Protein AF-A0A941KWD0-F1 (afdb_monomer)

pLDDT: mean 82.9, std 13.54, range [46.0, 96.06]

Foldseek 3Di:
DCPDVFDPLLVLQLPLLLVLLLLLLLVLLCCVPDPPVPPPPDPVPPDDDDPVVVVVSVVVSVVLSVVSSVQSNVLSVVCTVPDDPDPVVSVVSSNVSSNCSNCVVVVVVVVVVVVVVVVVVVVVVVVVVPD

Structure (mmCIF, N/CA/C/O backbone):
data_AF-A0A941KWD0-F1
#
_entry.id   AF-A0A941KWD0-F1
#
loop_
_atom_site.group_PDB
_atom_site.id
_atom_site.type_symbol
_atom_site.label_atom_id
_atom_site.label_alt_id
_atom_site.label_comp_id
_atom_site.label_asym_id
_atom_site.label_entity_id
_atom_site.label_seq_id
_atom_site.pdbx_PDB_ins_code
_atom_site.Cartn_x
_atom_site.Cartn_y
_atom_site.Cartn_z
_atom_site.occupancy
_atom_site.B_iso_or_equiv
_atom_site.auth_seq_id
_atom_site.auth_comp_id
_atom_site.auth_asym_id
_atom_site.auth_atom_id
_atom_site.pdbx_PDB_model_num
ATOM 1 N N . MET A 1 1 ? -13.160 15.922 22.220 1.00 46.00 1 MET A N 1
ATOM 2 C CA . MET A 1 1 ? -13.339 17.033 21.262 1.00 46.00 1 MET A CA 1
ATOM 3 C C . MET A 1 1 ? -13.893 16.396 19.993 1.00 46.00 1 MET A C 1
ATOM 5 O O . MET A 1 1 ? -13.125 15.910 19.179 1.00 46.00 1 MET A O 1
ATOM 9 N N . GLU A 1 2 ? -15.217 16.248 19.916 1.00 51.69 2 GLU A N 1
ATOM 10 C CA . GLU A 1 2 ? -15.914 15.589 18.801 1.00 51.69 2 GLU A CA 1
ATOM 11 C C . GLU A 1 2 ? -16.217 16.640 17.735 1.00 51.69 2 GLU A C 1
ATOM 13 O O . GLU A 1 2 ? -17.142 17.430 17.886 1.00 51.69 2 GLU A O 1
ATOM 18 N N . ILE A 1 3 ? -15.393 16.723 16.691 1.00 59.06 3 ILE A N 1
ATOM 19 C CA . ILE A 1 3 ? -15.553 17.771 15.667 1.00 59.06 3 ILE A CA 1
ATOM 20 C C . ILE A 1 3 ? -16.457 17.294 14.510 1.00 59.06 3 ILE A C 1
ATOM 22 O O . ILE A 1 3 ? -16.976 18.121 13.770 1.00 59.06 3 ILE A O 1
ATOM 26 N N . LEU A 1 4 ? -16.719 15.982 14.377 1.00 62.50 4 LEU A N 1
ATOM 27 C CA . LEU A 1 4 ? -17.490 15.397 13.260 1.00 62.50 4 LEU A CA 1
ATOM 28 C C . LEU A 1 4 ? -18.292 14.122 13.624 1.00 62.50 4 LEU A C 1
ATOM 30 O O . LEU A 1 4 ? -18.593 13.321 12.745 1.00 62.50 4 LEU A O 1
ATOM 34 N N . GLY A 1 5 ? -18.586 13.873 14.907 1.00 68.25 5 GLY A N 1
ATOM 35 C CA . GLY A 1 5 ? -19.115 12.567 15.355 1.00 68.25 5 GLY A CA 1
ATOM 36 C C . GLY A 1 5 ? -18.104 11.416 15.218 1.00 68.25 5 GLY A C 1
ATOM 37 O O . GLY A 1 5 ? -18.466 10.251 15.339 1.00 68.25 5 GLY A O 1
ATOM 38 N N . LEU A 1 6 ? -16.840 11.759 14.952 1.00 74.44 6 LEU A N 1
ATOM 39 C CA . LEU A 1 6 ? -15.703 10.851 14.922 1.00 74.44 6 LEU A CA 1
ATOM 40 C C . LEU A 1 6 ? -15.053 10.817 16.299 1.00 74.44 6 LEU A C 1
ATOM 42 O O . LEU A 1 6 ? -14.718 11.867 16.864 1.00 74.44 6 LEU A O 1
ATOM 46 N N . SER A 1 7 ? -14.828 9.607 16.794 1.00 85.50 7 SER A N 1
ATOM 47 C CA . SER A 1 7 ? -14.031 9.374 17.985 1.00 85.50 7 SER A CA 1
ATOM 48 C C . SER A 1 7 ? -12.568 9.749 17.738 1.00 85.50 7 SER A C 1
ATOM 50 O O . SER A 1 7 ? -12.069 9.758 16.608 1.00 85.50 7 SER A O 1
ATOM 52 N N . GLN A 1 8 ? -11.823 10.008 18.815 1.00 85.31 8 GLN A N 1
ATOM 53 C CA . GLN A 1 8 ? -10.367 10.148 18.735 1.00 85.31 8 GLN A CA 1
ATOM 54 C C . GLN A 1 8 ? -9.715 8.877 18.158 1.00 85.31 8 GLN A C 1
ATOM 56 O O . GLN A 1 8 ? -8.685 8.960 17.485 1.00 85.31 8 GLN A O 1
ATOM 61 N N . PHE A 1 9 ? -10.335 7.713 18.379 1.00 87.31 9 PHE A N 1
ATOM 62 C CA . PHE A 1 9 ? -9.916 6.441 17.795 1.00 87.31 9 PHE A CA 1
ATOM 63 C C . PHE A 1 9 ? -10.088 6.426 16.273 1.00 87.31 9 PHE A C 1
ATOM 65 O O . PHE A 1 9 ? -9.167 6.024 15.563 1.00 87.31 9 PHE A O 1
ATOM 72 N N . ASP A 1 10 ? -11.208 6.932 15.761 1.00 87.56 10 ASP A N 1
ATOM 73 C CA . ASP A 1 10 ? -11.464 7.007 14.320 1.00 87.56 10 ASP A CA 1
ATOM 74 C C . ASP A 1 10 ? -10.465 7.933 13.625 1.00 87.56 10 ASP A C 1
ATOM 76 O O . ASP A 1 10 ? -9.907 7.594 12.581 1.00 87.56 10 ASP A O 1
ATOM 80 N N . LEU A 1 11 ? -10.168 9.080 14.243 1.00 89.12 11 LEU A N 1
ATOM 81 C CA . LEU A 1 11 ? -9.163 10.005 13.726 1.00 89.12 11 LEU A CA 1
ATOM 82 C C . LEU A 1 11 ? -7.776 9.348 13.671 1.00 89.12 11 LEU A C 1
ATOM 84 O O . LEU A 1 11 ? -7.050 9.499 12.686 1.00 89.12 11 LEU A O 1
ATOM 88 N N . ALA A 1 12 ? -7.420 8.580 14.705 1.00 90.00 12 ALA A N 1
ATOM 89 C CA . ALA A 1 12 ? -6.175 7.825 14.722 1.00 90.00 12 ALA A CA 1
ATOM 90 C C . ALA A 1 12 ? -6.130 6.788 13.589 1.00 90.00 12 ALA A C 1
ATOM 92 O O . ALA A 1 12 ? -5.103 6.676 12.927 1.00 90.00 12 ALA A O 1
ATOM 93 N N . LEU A 1 13 ? -7.226 6.075 13.309 1.00 90.38 13 LEU A N 1
ATOM 94 C CA . LEU A 1 13 ? -7.291 5.109 12.206 1.00 90.38 13 LEU A CA 1
ATOM 95 C C . LEU A 1 13 ? -7.138 5.776 10.837 1.00 90.38 13 LEU A C 1
ATOM 97 O O . LEU A 1 13 ? -6.359 5.292 10.015 1.00 90.38 13 LEU A O 1
ATOM 101 N N . ILE A 1 14 ? -7.820 6.900 10.609 1.00 92.31 14 ILE A N 1
ATOM 102 C CA . ILE A 1 14 ? -7.756 7.655 9.349 1.00 92.31 14 ILE A CA 1
ATOM 103 C C . ILE A 1 14 ? -6.328 8.130 9.054 1.00 92.31 14 ILE A C 1
ATOM 105 O O . ILE A 1 14 ? -5.952 8.213 7.891 1.00 92.31 14 ILE A O 1
ATOM 109 N N . ILE A 1 15 ? -5.519 8.407 10.079 1.00 93.00 15 ILE A N 1
ATOM 110 C CA . ILE A 1 15 ? -4.133 8.869 9.915 1.00 93.00 15 ILE A CA 1
ATOM 111 C C . ILE A 1 15 ? -3.143 7.697 9.882 1.00 93.00 15 ILE A C 1
ATOM 113 O O . ILE A 1 15 ? -2.290 7.618 8.997 1.00 93.00 15 ILE A O 1
ATOM 117 N N . LEU A 1 16 ? -3.241 6.769 10.836 1.00 93.56 16 LEU A N 1
ATOM 118 C CA . LEU A 1 16 ? -2.280 5.677 10.997 1.00 93.56 16 LEU A CA 1
ATOM 119 C C . LEU A 1 16 ? -2.393 4.639 9.881 1.00 93.56 16 LEU A C 1
ATOM 121 O O . LEU A 1 16 ? -1.370 4.124 9.432 1.00 93.56 16 LEU A O 1
ATOM 125 N N . CYS A 1 17 ? -3.603 4.331 9.403 1.00 95.00 17 CYS A N 1
ATOM 126 C CA . CYS A 1 17 ? -3.778 3.297 8.385 1.00 95.00 17 CYS A CA 1
ATOM 127 C C . CYS A 1 17 ? -3.116 3.662 7.043 1.00 95.00 17 CYS A C 1
ATOM 129 O O . CYS A 1 17 ? -2.395 2.801 6.529 1.00 95.00 17 CYS A O 1
ATOM 131 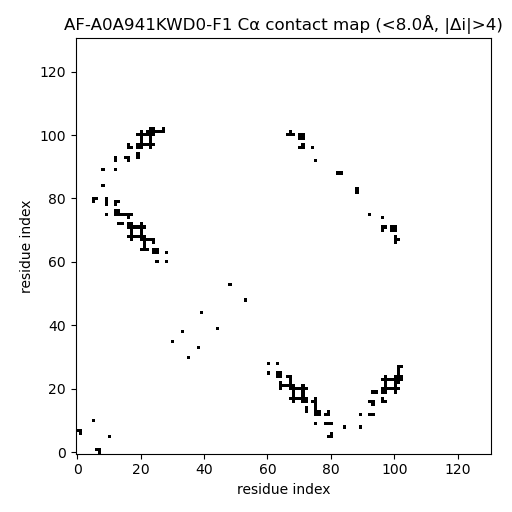N N . PRO A 1 18 ? -3.255 4.893 6.496 1.00 96.06 18 PRO A N 1
ATOM 132 C CA . PRO A 1 18 ? -2.482 5.346 5.336 1.00 96.06 18 PRO A CA 1
ATOM 133 C C . PRO A 1 18 ? -0.975 5.246 5.541 1.00 96.06 18 PRO A C 1
ATOM 135 O O . PRO A 1 18 ? -0.282 4.736 4.666 1.00 96.06 18 PRO A O 1
ATOM 138 N N . ILE A 1 19 ? -0.465 5.681 6.701 1.00 96.06 19 ILE A N 1
ATOM 139 C CA . ILE A 1 19 ? 0.968 5.597 7.020 1.00 96.06 19 ILE A CA 1
ATOM 140 C C . ILE A 1 19 ? 1.423 4.135 6.997 1.00 96.06 19 ILE A C 1
ATOM 142 O O . ILE A 1 19 ? 2.417 3.807 6.352 1.00 96.06 19 ILE A O 1
ATOM 146 N N . GLY A 1 20 ? 0.665 3.239 7.634 1.00 94.44 20 GLY A N 1
ATOM 147 C CA . GLY A 1 20 ? 0.935 1.806 7.593 1.00 94.44 20 GLY A CA 1
ATOM 148 C C . GLY A 1 20 ? 0.929 1.251 6.166 1.00 94.44 20 GLY A C 1
ATOM 149 O O . GLY A 1 20 ? 1.858 0.548 5.775 1.00 94.44 20 GLY A O 1
ATOM 150 N N . GLY A 1 21 ? -0.051 1.640 5.347 1.00 95.81 21 GLY A N 1
ATOM 151 C CA . GLY A 1 21 ? -0.130 1.249 3.938 1.00 95.81 21 GLY A CA 1
ATOM 152 C C . GLY A 1 21 ? 1.069 1.721 3.108 1.00 95.81 21 GLY A C 1
ATOM 153 O O . GLY A 1 21 ? 1.600 0.950 2.305 1.00 95.81 21 GLY A O 1
ATOM 154 N N . VAL A 1 22 ? 1.556 2.946 3.341 1.00 96.06 22 VAL A N 1
ATOM 155 C CA . VAL A 1 22 ? 2.797 3.459 2.732 1.00 96.06 22 VAL A CA 1
ATOM 156 C C . VAL A 1 22 ? 3.994 2.611 3.150 1.00 96.06 22 VAL A C 1
ATOM 158 O O . VAL A 1 22 ? 4.751 2.186 2.282 1.00 96.06 22 VAL A O 1
ATOM 161 N N . ILE A 1 23 ? 4.151 2.321 4.447 1.00 95.31 23 ILE A N 1
ATOM 162 C CA . ILE A 1 23 ? 5.258 1.499 4.966 1.00 95.31 23 ILE A CA 1
ATOM 163 C C . ILE A 1 23 ? 5.247 0.110 4.317 1.00 95.31 23 ILE A C 1
ATOM 165 O O . ILE A 1 23 ? 6.281 -0.361 3.843 1.00 95.31 23 ILE A O 1
ATOM 169 N N . GLY A 1 24 ? 4.079 -0.530 4.243 1.00 93.19 24 GLY A N 1
ATOM 170 C CA . GLY A 1 24 ? 3.917 -1.831 3.596 1.00 93.19 24 GLY A CA 1
ATOM 171 C C . GLY A 1 24 ? 4.282 -1.807 2.113 1.00 93.19 24 GLY A C 1
ATOM 172 O O . GLY A 1 24 ? 5.055 -2.641 1.638 1.00 93.19 24 GLY A O 1
ATOM 173 N N . SER A 1 25 ? 3.772 -0.815 1.382 1.00 91.88 25 SER A N 1
ATOM 174 C CA . SER A 1 25 ? 4.066 -0.645 -0.043 1.00 91.88 25 SER A CA 1
ATOM 175 C C . SER A 1 25 ? 5.547 -0.342 -0.297 1.00 91.88 25 SER A C 1
ATOM 177 O O . SER A 1 25 ? 6.144 -0.859 -1.245 1.00 91.88 25 SER A O 1
ATOM 179 N N . PHE A 1 26 ? 6.169 0.449 0.576 1.00 91.62 26 PHE A N 1
ATOM 180 C CA . PHE A 1 26 ? 7.594 0.744 0.528 1.00 91.62 26 PHE A CA 1
ATOM 181 C C . PHE A 1 26 ? 8.438 -0.513 0.777 1.00 91.62 26 PHE A C 1
ATOM 183 O O . PHE A 1 26 ? 9.360 -0.797 0.015 1.00 91.62 26 PHE A O 1
ATOM 190 N N . ALA A 1 27 ? 8.073 -1.333 1.766 1.00 90.38 27 ALA A N 1
ATOM 191 C CA . ALA A 1 27 ? 8.729 -2.615 2.019 1.00 90.38 27 ALA A CA 1
ATOM 192 C C . ALA A 1 27 ? 8.621 -3.576 0.821 1.00 90.38 27 ALA A C 1
ATOM 194 O O . ALA A 1 27 ? 9.586 -4.269 0.493 1.00 90.38 27 ALA A O 1
ATOM 195 N N . HIS A 1 28 ? 7.481 -3.595 0.119 1.00 89.88 28 HIS A N 1
ATOM 196 C CA . HIS A 1 28 ? 7.372 -4.343 -1.135 1.00 89.88 28 HIS A CA 1
ATOM 197 C C . HIS A 1 28 ? 8.330 -3.782 -2.189 1.00 89.88 28 HIS A C 1
ATOM 199 O O . HIS A 1 28 ? 8.998 -4.554 -2.868 1.00 89.88 28 HIS A O 1
ATOM 205 N N . ALA A 1 29 ? 8.386 -2.460 -2.366 1.00 87.31 29 ALA A N 1
ATOM 206 C CA . ALA A 1 29 ? 9.255 -1.830 -3.357 1.00 87.31 29 ALA A CA 1
ATOM 207 C C . ALA A 1 29 ? 10.741 -2.138 -3.112 1.00 87.31 29 ALA A C 1
ATOM 209 O O . ALA A 1 29 ? 11.474 -2.377 -4.066 1.00 87.31 29 ALA A O 1
ATOM 210 N N . ILE A 1 30 ? 11.178 -2.207 -1.852 1.00 85.88 30 ILE A N 1
ATOM 211 C CA . ILE A 1 30 ? 12.537 -2.639 -1.496 1.00 85.88 30 ILE A CA 1
ATOM 212 C C . ILE A 1 30 ? 12.797 -4.067 -1.984 1.00 85.88 30 ILE A C 1
ATOM 214 O O . ILE A 1 30 ? 13.785 -4.299 -2.666 1.00 85.88 30 ILE A O 1
ATOM 218 N N . ILE A 1 31 ? 11.912 -5.017 -1.677 1.00 84.38 31 ILE A N 1
ATOM 219 C CA . ILE A 1 31 ? 12.103 -6.428 -2.066 1.00 84.38 31 ILE A CA 1
ATOM 220 C C . ILE A 1 31 ? 12.031 -6.618 -3.584 1.00 84.38 31 ILE A C 1
ATOM 222 O O . ILE A 1 31 ? 12.676 -7.503 -4.130 1.00 84.38 31 ILE A O 1
ATOM 226 N N . ASP A 1 32 ? 11.242 -5.794 -4.267 1.00 81.94 32 ASP A N 1
ATOM 227 C CA . ASP A 1 32 ? 11.127 -5.817 -5.725 1.00 81.94 32 ASP A CA 1
ATOM 228 C C . ASP A 1 32 ? 12.370 -5.240 -6.425 1.00 81.94 32 ASP A C 1
ATOM 230 O O . ASP A 1 32 ? 12.672 -5.599 -7.559 1.00 81.94 32 ASP A O 1
ATOM 234 N N . THR A 1 33 ? 13.103 -4.341 -5.757 1.00 75.81 33 THR A N 1
ATOM 235 C CA . THR A 1 33 ? 14.251 -3.626 -6.343 1.00 75.81 33 THR A CA 1
ATOM 236 C C . THR A 1 33 ? 15.607 -4.160 -5.897 1.00 75.81 33 THR A C 1
ATOM 238 O O . THR A 1 33 ? 16.581 -4.033 -6.639 1.00 75.81 33 THR A O 1
ATOM 241 N N . ILE A 1 34 ? 15.685 -4.747 -4.704 1.00 71.94 34 ILE A N 1
ATOM 242 C CA . ILE A 1 34 ? 16.880 -5.396 -4.175 1.00 71.94 34 ILE A CA 1
ATOM 243 C C . ILE A 1 34 ? 16.708 -6.889 -4.381 1.00 71.94 34 ILE A C 1
ATOM 245 O O . ILE A 1 34 ? 15.833 -7.489 -3.767 1.00 71.94 34 ILE A O 1
ATOM 249 N N . ASP A 1 35 ? 17.564 -7.492 -5.200 1.00 63.12 35 ASP A N 1
ATOM 250 C CA . ASP A 1 35 ? 17.678 -8.943 -5.259 1.00 63.12 35 ASP A CA 1
ATOM 251 C C . ASP A 1 35 ? 18.474 -9.413 -4.026 1.00 63.12 35 ASP A C 1
ATOM 253 O O . ASP A 1 35 ? 19.691 -9.200 -3.955 1.00 63.12 35 ASP A O 1
ATOM 257 N N . PRO A 1 36 ? 17.821 -10.018 -3.013 1.00 61.09 36 PRO A N 1
ATOM 258 C CA . PRO A 1 36 ? 18.500 -10.401 -1.780 1.00 61.09 36 PRO A CA 1
ATOM 259 C C . PRO A 1 36 ? 19.503 -11.543 -2.001 1.00 61.09 36 PRO A C 1
ATOM 261 O O . PRO A 1 36 ? 20.329 -11.804 -1.129 1.00 61.09 36 PRO A O 1
ATOM 264 N N . ILE A 1 37 ? 19.444 -12.226 -3.151 1.00 61.53 37 ILE A N 1
ATOM 265 C CA . ILE A 1 37 ? 20.280 -13.386 -3.470 1.00 61.53 37 ILE A CA 1
ATOM 266 C C . ILE A 1 37 ? 21.556 -12.955 -4.206 1.00 61.53 37 ILE A C 1
ATOM 268 O O . ILE A 1 37 ? 22.617 -13.538 -3.978 1.00 61.53 37 ILE A O 1
ATOM 272 N N . SER A 1 38 ? 21.479 -11.916 -5.045 1.00 58.66 38 SER A N 1
ATOM 273 C CA . SER A 1 38 ? 22.608 -11.414 -5.845 1.00 58.66 38 SER A CA 1
ATOM 274 C C . SER A 1 38 ? 23.238 -10.118 -5.315 1.00 58.66 38 SER A C 1
ATOM 276 O O . SER A 1 38 ? 24.043 -9.500 -6.013 1.00 58.66 38 SER A O 1
ATOM 278 N N . SER A 1 39 ? 22.917 -9.717 -4.076 1.00 59.72 39 SER A N 1
ATOM 279 C CA . SER A 1 39 ? 23.443 -8.495 -3.456 1.00 59.72 39 SER A CA 1
ATOM 280 C C . SER A 1 39 ? 24.975 -8.412 -3.587 1.00 59.72 39 SER A C 1
ATOM 282 O O . SER A 1 39 ? 25.669 -9.333 -3.137 1.00 59.72 39 SER A O 1
ATOM 284 N N . PRO A 1 40 ? 25.527 -7.328 -4.171 1.00 58.75 40 PRO A N 1
ATOM 285 C CA . PRO A 1 40 ? 26.967 -7.163 -4.318 1.00 58.75 40 PRO A CA 1
ATOM 286 C C . PRO A 1 40 ? 27.626 -7.214 -2.938 1.00 58.75 40 PRO A C 1
ATOM 288 O O . PRO A 1 40 ? 27.324 -6.396 -2.073 1.00 58.75 40 PRO A O 1
ATOM 291 N N . LYS A 1 41 ? 28.502 -8.196 -2.710 1.00 62.62 41 LYS A N 1
ATOM 292 C CA . LYS A 1 41 ? 29.240 -8.344 -1.441 1.00 62.62 41 LYS A CA 1
ATOM 293 C C . LYS A 1 41 ? 30.414 -7.364 -1.319 1.00 62.62 41 LYS A C 1
ATOM 295 O O . LYS A 1 41 ? 30.991 -7.246 -0.245 1.00 62.62 41 LYS A O 1
ATOM 300 N N . ASP A 1 42 ? 30.741 -6.663 -2.404 1.00 55.62 42 ASP A N 1
ATOM 301 C CA . ASP A 1 42 ? 31.810 -5.672 -2.480 1.00 55.62 42 ASP A CA 1
ATOM 302 C C . ASP A 1 42 ? 31.235 -4.253 -2.613 1.00 55.62 42 ASP A C 1
ATOM 304 O O . ASP A 1 42 ? 30.732 -3.861 -3.667 1.00 55.62 42 ASP A O 1
ATOM 308 N N . GLU A 1 43 ? 31.384 -3.436 -1.566 1.00 59.31 43 GLU A N 1
ATOM 309 C CA . GLU A 1 43 ? 30.962 -2.020 -1.527 1.00 59.31 43 GLU A CA 1
ATOM 310 C C . GLU A 1 43 ? 31.674 -1.133 -2.568 1.00 59.31 43 GLU A C 1
ATOM 312 O O . GLU A 1 43 ? 31.237 -0.023 -2.869 1.00 59.31 43 GLU A O 1
ATOM 317 N N . LYS A 1 44 ? 32.766 -1.625 -3.168 1.00 54.12 44 LYS A N 1
ATOM 318 C CA . LYS A 1 44 ? 33.560 -0.893 -4.167 1.00 54.12 44 LYS A CA 1
ATOM 319 C C . LYS A 1 44 ? 32.878 -0.763 -5.535 1.00 54.12 44 LYS A C 1
ATOM 321 O O . LYS A 1 44 ? 33.371 -0.016 -6.373 1.00 54.12 44 LYS A O 1
ATOM 326 N N . GLN A 1 45 ? 31.764 -1.463 -5.769 1.00 53.38 45 GLN A N 1
ATOM 327 C CA . GLN A 1 45 ? 31.001 -1.424 -7.026 1.00 53.38 45 GLN A CA 1
ATOM 328 C C . GLN A 1 45 ? 29.679 -0.648 -6.908 1.00 53.38 45 GLN A C 1
ATOM 330 O O . GLN A 1 45 ? 28.723 -0.925 -7.633 1.00 53.38 45 GLN A O 1
ATOM 335 N N . ALA A 1 46 ? 29.596 0.337 -6.009 1.00 56.12 46 ALA A N 1
ATOM 336 C CA . ALA A 1 46 ? 28.457 1.249 -5.946 1.00 56.12 46 ALA A CA 1
ATOM 337 C C . ALA A 1 46 ? 28.438 2.181 -7.176 1.00 56.12 46 ALA A C 1
ATOM 339 O O . ALA A 1 46 ? 28.868 3.334 -7.128 1.00 56.12 46 ALA A O 1
ATOM 340 N N . VAL A 1 47 ? 27.953 1.675 -8.312 1.00 61.34 47 VAL A N 1
ATOM 341 C CA . VAL A 1 47 ? 27.705 2.485 -9.506 1.00 61.34 47 VAL A CA 1
ATOM 342 C C . VAL A 1 47 ? 26.449 3.310 -9.247 1.00 61.34 47 VAL A C 1
ATOM 344 O O . VAL A 1 47 ? 25.332 2.792 -9.256 1.00 61.34 47 VAL A O 1
ATOM 347 N N . PHE A 1 48 ? 26.624 4.607 -8.994 1.00 59.16 48 PHE A N 1
ATOM 348 C CA . PHE A 1 48 ? 25.505 5.542 -8.934 1.00 59.16 48 PHE A CA 1
ATOM 349 C C . PHE A 1 48 ? 24.744 5.500 -10.267 1.00 59.16 48 PHE A C 1
ATOM 351 O O . PHE A 1 48 ? 25.314 5.745 -11.330 1.00 59.16 48 PHE A O 1
ATOM 358 N N . ALA A 1 49 ? 23.452 5.167 -10.211 1.00 64.62 49 ALA A N 1
ATOM 359 C CA . ALA A 1 49 ? 22.595 5.115 -11.391 1.00 64.62 49 ALA A CA 1
ATOM 360 C C . ALA A 1 49 ? 22.534 6.486 -12.089 1.00 64.62 49 ALA A C 1
ATOM 362 O O . ALA A 1 49 ? 22.605 7.524 -11.427 1.00 64.62 49 ALA A O 1
ATOM 363 N N . SER A 1 50 ? 22.361 6.501 -13.413 1.00 75.06 50 SER A N 1
ATOM 364 C CA . SER A 1 50 ? 22.186 7.739 -14.181 1.00 75.06 50 SER A CA 1
ATOM 365 C C . SER A 1 50 ? 20.966 8.538 -13.696 1.00 75.06 50 SER A C 1
ATOM 367 O O . SER A 1 50 ? 19.980 7.962 -13.231 1.00 75.06 50 SER A O 1
ATOM 369 N N . LYS A 1 51 ? 21.014 9.874 -13.812 1.00 75.31 51 LYS A N 1
ATOM 370 C CA . LYS A 1 51 ? 19.951 10.777 -13.319 1.00 75.31 51 LYS A CA 1
ATOM 371 C C . LYS A 1 51 ? 18.564 10.425 -13.867 1.00 75.31 51 LYS A C 1
ATOM 373 O O . LYS A 1 51 ? 17.613 10.345 -13.101 1.00 75.31 51 LYS A O 1
ATOM 378 N N . GLU A 1 52 ? 18.467 10.108 -15.157 1.00 75.88 52 GLU A N 1
ATOM 379 C CA . GLU A 1 52 ? 17.196 9.722 -15.788 1.00 75.88 52 GLU A CA 1
ATOM 380 C C . GLU A 1 52 ? 16.612 8.428 -15.187 1.00 75.88 52 GLU A C 1
ATOM 382 O O . GLU A 1 52 ? 15.400 8.283 -15.013 1.00 75.88 52 GLU A O 1
ATOM 387 N N . LEU A 1 53 ? 17.476 7.475 -14.825 1.00 74.06 53 LEU A N 1
ATOM 388 C CA . LEU A 1 53 ? 17.061 6.210 -14.226 1.00 74.06 53 LEU A CA 1
ATOM 389 C C . LEU A 1 53 ? 16.670 6.387 -12.751 1.00 74.06 53 LEU A C 1
ATOM 391 O O . LEU A 1 53 ? 15.774 5.694 -12.268 1.00 74.06 53 LEU A O 1
ATOM 395 N N . GLN A 1 54 ? 17.287 7.343 -12.049 1.00 78.81 54 GLN A N 1
ATOM 396 C CA . GLN A 1 54 ? 16.880 7.744 -10.700 1.00 78.81 54 GLN A CA 1
ATOM 397 C C . GLN A 1 54 ? 15.503 8.417 -10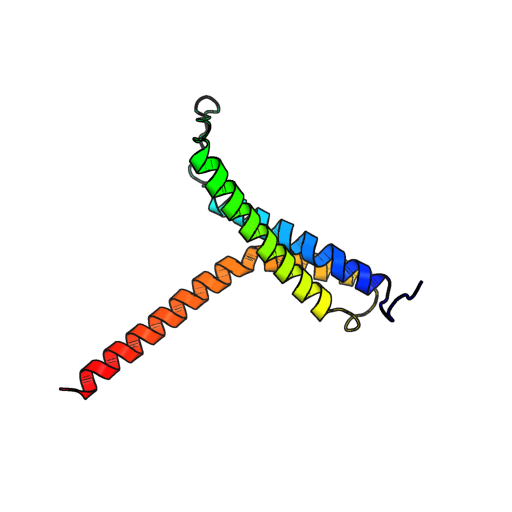.697 1.00 78.81 54 GLN A C 1
ATOM 399 O O . GLN A 1 54 ? 14.671 8.070 -9.863 1.00 78.81 54 GLN A O 1
ATOM 404 N N . GLU A 1 55 ? 15.226 9.313 -11.647 1.00 81.25 55 GLU A N 1
ATOM 405 C CA . GLU A 1 55 ? 13.927 9.991 -11.760 1.00 81.25 55 GLU A CA 1
ATOM 406 C C . GLU A 1 55 ? 12.787 9.002 -12.024 1.00 81.25 55 GLU A C 1
ATOM 408 O O . GLU A 1 55 ? 11.775 9.018 -11.321 1.00 81.25 55 GLU A O 1
ATOM 413 N N . LYS A 1 56 ? 12.974 8.071 -12.969 1.00 82.75 56 LYS A N 1
ATOM 414 C CA . LYS A 1 56 ? 11.982 7.020 -13.258 1.00 82.75 56 LYS A CA 1
ATOM 415 C C . LYS A 1 56 ? 11.730 6.121 -12.046 1.00 82.75 56 LYS A C 1
ATOM 417 O O . LYS A 1 56 ? 10.579 5.801 -11.750 1.00 82.75 56 LYS A O 1
ATOM 422 N N . ARG A 1 57 ? 12.787 5.747 -11.312 1.00 82.94 57 ARG A N 1
ATOM 423 C CA . ARG A 1 57 ? 12.671 4.969 -10.066 1.00 82.94 57 ARG A CA 1
ATOM 424 C C . ARG A 1 57 ? 11.954 5.750 -8.967 1.00 82.94 57 ARG A C 1
ATOM 426 O O . ARG A 1 57 ? 11.111 5.180 -8.282 1.00 82.94 57 ARG A O 1
ATOM 433 N N . GLY A 1 58 ? 12.249 7.041 -8.828 1.00 83.94 58 GLY A N 1
ATOM 434 C CA . GLY A 1 58 ? 11.589 7.928 -7.873 1.00 83.94 58 GLY A CA 1
ATOM 435 C C . GLY A 1 58 ? 10.096 8.078 -8.162 1.00 83.94 58 GLY A C 1
ATOM 436 O O . GLY A 1 58 ? 9.284 7.921 -7.255 1.00 83.94 58 GLY A O 1
ATOM 437 N N . ALA A 1 59 ? 9.723 8.295 -9.425 1.00 87.75 59 ALA A N 1
ATOM 438 C CA . ALA A 1 59 ? 8.324 8.379 -9.843 1.00 87.75 59 ALA A CA 1
ATOM 439 C C . ALA A 1 59 ? 7.571 7.060 -9.608 1.00 87.75 59 ALA A C 1
ATOM 441 O O . ALA A 1 59 ? 6.462 7.063 -9.074 1.00 87.75 59 ALA A O 1
ATOM 442 N N . TRP A 1 60 ? 8.192 5.925 -9.947 1.00 87.19 60 TRP A N 1
ATOM 443 C CA . TRP A 1 60 ? 7.624 4.599 -9.701 1.00 87.19 60 TRP A CA 1
ATOM 444 C C . TRP A 1 60 ? 7.404 4.335 -8.206 1.00 87.19 60 TRP A C 1
ATOM 446 O O . TRP A 1 60 ? 6.319 3.914 -7.803 1.00 87.19 60 TRP A O 1
ATOM 456 N N . LEU A 1 61 ? 8.403 4.640 -7.373 1.00 89.25 61 LEU A N 1
ATOM 457 C CA . LEU A 1 61 ? 8.319 4.496 -5.922 1.00 89.25 61 LEU A CA 1
ATOM 458 C C . LEU A 1 61 ? 7.250 5.420 -5.325 1.00 89.25 61 LEU A C 1
ATOM 460 O O . LEU A 1 61 ? 6.461 4.985 -4.490 1.00 89.25 61 LEU A O 1
ATOM 464 N N . GLY A 1 62 ? 7.198 6.673 -5.781 1.00 89.38 62 GLY A N 1
ATOM 465 C CA . GLY A 1 62 ? 6.201 7.652 -5.361 1.00 89.38 62 GLY A CA 1
ATOM 466 C C . GLY A 1 62 ? 4.784 7.166 -5.644 1.00 89.38 62 GLY A C 1
ATOM 467 O O . GLY A 1 62 ? 3.972 7.094 -4.725 1.00 89.38 62 GLY A O 1
ATOM 468 N N . LEU A 1 63 ? 4.518 6.728 -6.880 1.00 89.69 63 LEU A N 1
ATOM 469 C CA . LEU A 1 63 ? 3.216 6.183 -7.272 1.00 89.69 63 LEU A CA 1
ATOM 470 C C . LEU A 1 63 ? 2.830 4.965 -6.420 1.00 89.69 63 LEU A C 1
ATOM 472 O O . LEU A 1 63 ? 1.678 4.823 -6.010 1.00 89.69 63 LEU A O 1
ATOM 476 N N . ARG A 1 64 ? 3.804 4.103 -6.109 1.00 87.62 64 ARG A N 1
ATOM 477 C CA . ARG A 1 64 ? 3.601 2.931 -5.253 1.00 87.62 64 ARG A CA 1
ATOM 478 C C . ARG A 1 64 ? 3.211 3.337 -3.835 1.00 87.62 64 ARG A C 1
ATOM 480 O O . ARG A 1 64 ? 2.220 2.847 -3.306 1.00 87.62 64 ARG A O 1
ATOM 487 N N . CYS A 1 65 ? 3.948 4.264 -3.230 1.00 92.12 65 CYS A N 1
ATOM 488 C CA . CYS A 1 65 ? 3.628 4.797 -1.909 1.00 92.12 65 CYS A CA 1
ATOM 489 C C . CYS A 1 65 ? 2.253 5.479 -1.885 1.00 92.12 65 CYS A C 1
ATOM 491 O O . CYS A 1 65 ? 1.493 5.251 -0.948 1.00 92.12 65 CYS A O 1
ATOM 493 N N . THR A 1 66 ? 1.883 6.237 -2.923 1.00 93.25 66 THR A N 1
ATOM 494 C CA . THR A 1 66 ? 0.536 6.820 -3.052 1.00 93.25 66 THR A CA 1
ATOM 495 C C . THR A 1 66 ? -0.543 5.741 -3.070 1.00 93.25 66 THR A C 1
ATOM 497 O O . THR A 1 66 ? -1.552 5.870 -2.380 1.00 93.25 66 THR A O 1
ATOM 500 N N . LEU A 1 67 ? -0.321 4.647 -3.799 1.00 91.12 67 LEU A N 1
ATOM 501 C CA . LEU A 1 67 ? -1.248 3.520 -3.829 1.00 91.12 67 LEU A CA 1
ATOM 502 C C . LEU A 1 67 ? -1.385 2.857 -2.451 1.00 91.12 67 LEU A C 1
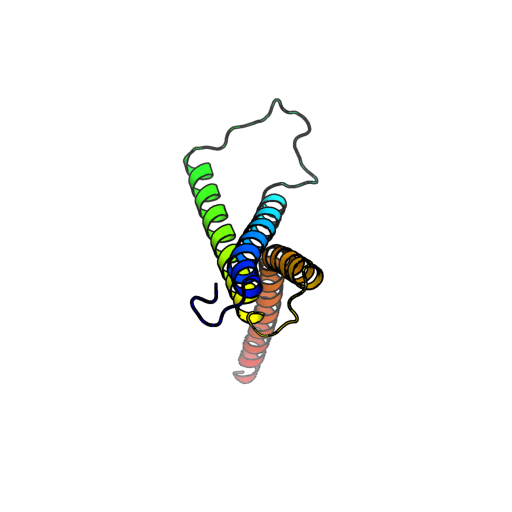ATOM 504 O O . LEU A 1 67 ? -2.501 2.590 -2.012 1.00 91.12 67 LEU A O 1
ATOM 508 N N . GLY A 1 68 ? -0.270 2.668 -1.739 1.00 92.75 68 GLY A N 1
ATOM 509 C CA . GLY A 1 68 ? -0.267 2.208 -0.349 1.00 92.75 68 GLY A CA 1
ATOM 510 C C . GLY A 1 68 ? -1.039 3.140 0.589 1.00 92.75 68 GLY A C 1
ATOM 511 O O . GLY A 1 68 ? -1.833 2.666 1.400 1.00 92.75 68 GLY A O 1
ATOM 512 N N . ALA A 1 69 ? -0.873 4.458 0.444 1.00 94.56 69 ALA A N 1
ATOM 513 C CA . ALA A 1 69 ? -1.601 5.459 1.224 1.00 94.56 69 ALA A CA 1
ATOM 514 C C . ALA A 1 69 ? -3.115 5.385 0.985 1.00 94.56 69 ALA A C 1
ATOM 516 O O . ALA A 1 69 ? -3.881 5.373 1.945 1.00 94.56 69 ALA A O 1
ATOM 517 N N . ILE A 1 70 ? -3.546 5.289 -0.278 1.00 95.25 70 ILE A N 1
ATOM 518 C CA . ILE A 1 70 ? -4.964 5.149 -0.643 1.00 95.25 70 ILE A CA 1
ATOM 519 C C . ILE A 1 70 ? -5.539 3.863 -0.048 1.00 95.25 70 ILE A C 1
ATOM 521 O O . ILE A 1 70 ? -6.611 3.884 0.550 1.00 95.25 70 ILE A O 1
ATOM 525 N N . LEU A 1 71 ? -4.818 2.747 -0.168 1.00 93.94 71 LEU A N 1
ATOM 526 C CA . LEU A 1 71 ? -5.279 1.453 0.329 1.00 93.94 71 LEU A CA 1
ATOM 527 C C . LEU A 1 71 ? -5.396 1.450 1.858 1.00 93.94 71 LEU A C 1
ATOM 529 O O . LEU A 1 71 ? -6.388 0.973 2.403 1.00 93.94 71 LEU A O 1
ATOM 533 N N . GLY A 1 72 ? -4.423 2.056 2.544 1.00 94.19 72 GLY A N 1
ATOM 534 C CA . GLY A 1 72 ? -4.473 2.292 3.982 1.00 94.19 72 GLY A CA 1
ATOM 535 C C . GLY A 1 72 ? -5.606 3.236 4.393 1.00 94.19 72 GLY A C 1
ATOM 536 O O . GLY A 1 72 ? -6.262 2.983 5.398 1.00 94.19 72 GLY A O 1
ATOM 537 N N . LEU A 1 73 ? -5.895 4.277 3.610 1.00 95.31 73 LEU A N 1
ATOM 538 C CA . LEU A 1 73 ? -7.011 5.191 3.865 1.00 95.31 73 LEU A CA 1
ATOM 539 C C . LEU A 1 73 ? -8.361 4.483 3.761 1.00 95.31 73 LEU A C 1
ATOM 541 O O . LEU A 1 73 ? -9.183 4.613 4.662 1.00 95.31 73 LEU A O 1
ATOM 545 N N . VAL A 1 74 ? -8.573 3.701 2.698 1.00 95.00 74 VAL A N 1
ATOM 546 C CA . VAL A 1 74 ? -9.791 2.894 2.523 1.00 95.00 74 VAL A CA 1
ATOM 547 C C . VAL A 1 74 ? -9.966 1.940 3.701 1.00 95.00 74 VAL A C 1
ATOM 549 O O . VAL A 1 74 ? -11.066 1.812 4.229 1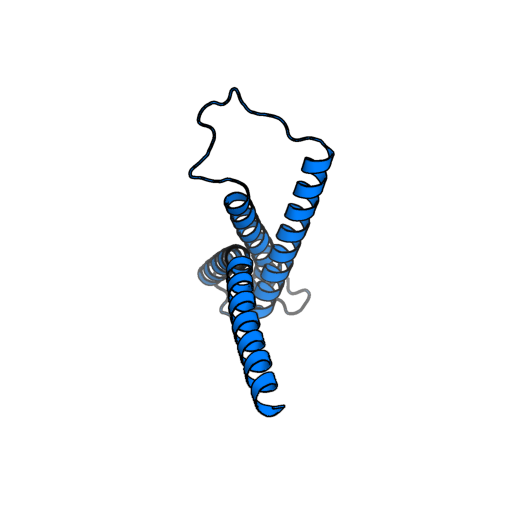.00 95.00 74 VAL A O 1
ATOM 552 N N . LEU A 1 75 ? -8.876 1.322 4.156 1.00 93.25 75 LEU A N 1
ATOM 553 C CA . LEU A 1 75 ? -8.881 0.453 5.326 1.00 93.25 75 LEU A CA 1
ATOM 554 C C . LEU A 1 75 ? -9.236 1.184 6.623 1.00 93.25 75 LEU A C 1
ATOM 556 O O . LEU A 1 75 ? -10.033 0.678 7.407 1.00 93.25 75 LEU A O 1
ATOM 560 N N . GLY A 1 76 ? -8.669 2.372 6.837 1.00 91.75 76 GLY A N 1
ATOM 561 C CA . GLY A 1 76 ? -9.001 3.217 7.980 1.00 91.75 76 GLY A CA 1
ATOM 562 C C . GLY A 1 76 ? -10.483 3.573 7.984 1.00 91.75 76 GLY A C 1
ATOM 563 O O . GLY A 1 76 ? -11.165 3.306 8.967 1.00 91.75 76 GLY A O 1
ATOM 564 N N . LEU A 1 77 ? -10.995 4.077 6.857 1.00 92.25 77 LEU A N 1
ATOM 565 C CA . LEU A 1 77 ? -12.405 4.439 6.682 1.00 92.25 77 LEU A CA 1
ATOM 566 C C . LEU A 1 77 ? -13.355 3.250 6.855 1.00 92.25 77 LEU A C 1
ATOM 568 O O . LEU A 1 77 ? -14.435 3.420 7.408 1.00 92.25 77 LEU A O 1
ATOM 572 N N . TYR A 1 78 ? -12.956 2.053 6.425 1.00 92.50 78 TYR A N 1
ATOM 573 C CA . TYR A 1 78 ? -13.759 0.838 6.577 1.00 92.50 78 TYR A CA 1
ATOM 574 C C . TYR A 1 78 ? -14.036 0.487 8.046 1.00 92.50 78 TYR A C 1
ATOM 576 O O . TYR A 1 78 ? -15.065 -0.107 8.359 1.00 92.50 78 TYR A O 1
ATOM 584 N N . PHE A 1 79 ? -13.122 0.849 8.946 1.00 90.38 79 PHE A N 1
ATOM 585 C CA . PHE A 1 79 ? -13.212 0.518 10.365 1.00 90.38 79 PHE A CA 1
ATOM 586 C C . PHE A 1 79 ? -13.687 1.668 11.259 1.00 90.38 79 PHE A C 1
ATOM 588 O O . PHE A 1 79 ? -13.933 1.433 12.445 1.00 90.38 79 PHE A O 1
ATOM 595 N N . VAL A 1 80 ? -13.862 2.873 10.705 1.00 89.44 80 VAL A N 1
ATOM 596 C CA . VAL A 1 80 ? -14.436 4.023 11.419 1.00 89.44 80 VAL A CA 1
ATOM 597 C C . VAL A 1 80 ? -15.823 3.666 11.952 1.00 89.44 80 VAL A C 1
ATOM 599 O O . VAL A 1 80 ? -16.677 3.195 11.204 1.00 89.44 80 VAL A O 1
ATOM 602 N N . GLY A 1 81 ? -16.042 3.866 13.253 1.00 83.12 81 GLY A N 1
ATOM 603 C CA . GLY A 1 81 ? -17.319 3.589 13.924 1.00 83.12 81 GLY A CA 1
ATOM 604 C C . GLY A 1 81 ? -17.752 2.114 13.954 1.00 83.12 81 GLY A C 1
ATOM 605 O O . GLY A 1 81 ? -18.812 1.799 14.491 1.00 83.12 81 GLY A O 1
ATOM 606 N N . ALA A 1 82 ? -16.956 1.195 13.396 1.00 82.12 82 ALA A N 1
ATOM 607 C CA . ALA A 1 82 ? -17.304 -0.220 13.287 1.00 82.12 82 ALA A CA 1
ATOM 608 C C . ALA A 1 82 ? -16.706 -1.082 14.410 1.00 82.12 82 ALA A C 1
ATOM 610 O O . ALA A 1 82 ? -17.139 -2.221 14.595 1.00 82.12 82 ALA A O 1
ATOM 611 N N . ILE A 1 83 ? -15.696 -0.588 15.142 1.00 80.56 83 ILE A N 1
ATOM 612 C CA . ILE A 1 83 ? -14.965 -1.395 16.130 1.00 80.56 83 ILE A CA 1
ATOM 613 C C . ILE A 1 83 ? -14.874 -0.725 17.503 1.00 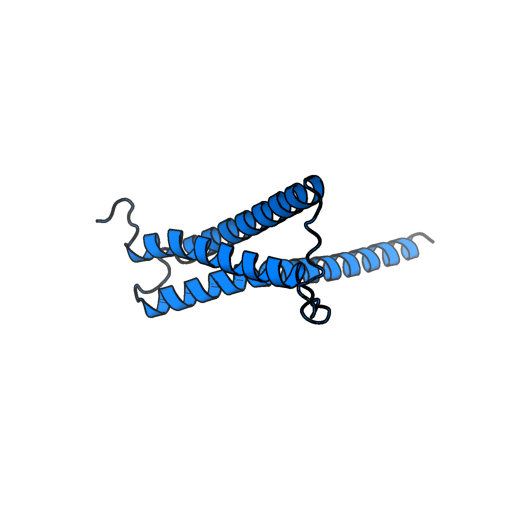80.56 83 ILE A C 1
ATOM 615 O O . ILE A 1 83 ? -14.864 0.492 17.634 1.00 80.56 83 ILE A O 1
ATOM 619 N N . GLN A 1 84 ? -14.764 -1.565 18.537 1.00 82.25 84 GLN A N 1
ATOM 620 C CA . GLN A 1 84 ? -14.453 -1.177 19.907 1.00 82.25 84 GLN A CA 1
ATOM 621 C C . GLN A 1 84 ? -13.183 -0.323 20.001 1.00 82.25 84 GLN A C 1
ATOM 623 O O . GLN A 1 84 ? -12.106 -0.707 19.525 1.00 82.25 84 GLN A O 1
ATOM 628 N N . GLU A 1 85 ? -13.321 0.783 20.724 1.00 82.19 85 GLU A N 1
ATOM 629 C CA . GLU A 1 85 ? -12.283 1.759 21.039 1.00 82.19 85 GLU A CA 1
ATOM 630 C C . GLU A 1 85 ? -11.256 1.197 22.032 1.00 82.19 85 GLU A C 1
AT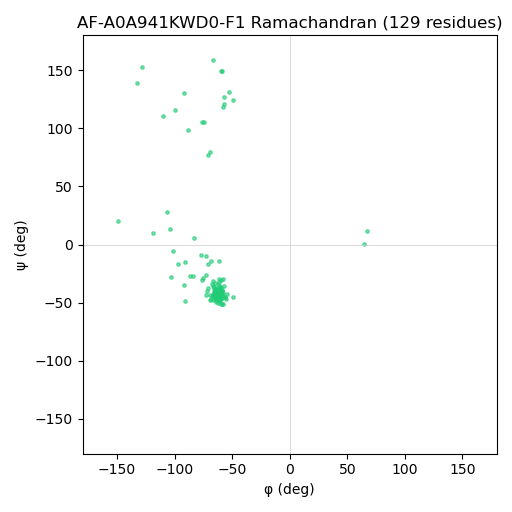OM 632 O O . GLU A 1 85 ? -11.275 1.459 23.232 1.00 82.19 85 GLU A O 1
ATOM 637 N N . ASN A 1 86 ? -10.353 0.358 21.527 1.00 86.94 86 ASN A N 1
ATOM 638 C CA . ASN A 1 86 ? -9.263 -0.229 22.297 1.00 86.94 86 ASN A CA 1
ATOM 639 C C . ASN A 1 86 ? -7.945 -0.094 21.520 1.00 86.94 86 ASN A C 1
ATOM 641 O O . ASN A 1 86 ? -7.887 -0.325 20.309 1.00 86.94 86 ASN A O 1
ATOM 645 N N . SER A 1 87 ? -6.861 0.239 22.222 1.00 86.12 87 SER A N 1
ATOM 646 C CA . SER A 1 87 ? -5.512 0.342 21.656 1.00 86.12 87 SER A CA 1
ATOM 647 C C . SER A 1 87 ? -5.051 -0.961 20.995 1.00 86.12 87 SER A C 1
ATOM 649 O O . SER A 1 87 ? -4.414 -0.928 19.941 1.00 86.12 87 SER A O 1
ATOM 651 N N . ALA A 1 88 ? -5.437 -2.114 21.550 1.00 91.44 88 ALA A N 1
ATOM 652 C CA . ALA A 1 88 ? -5.144 -3.418 20.961 1.00 91.44 88 ALA A CA 1
ATOM 653 C C . ALA A 1 88 ? -5.802 -3.597 19.582 1.00 91.44 88 ALA A C 1
ATOM 655 O O . ALA A 1 88 ? -5.227 -4.236 18.699 1.00 91.44 88 ALA A O 1
ATOM 656 N N . THR A 1 89 ? -6.992 -3.028 19.376 1.00 89.94 89 THR A N 1
ATOM 657 C CA . THR A 1 89 ? -7.680 -3.051 18.082 1.00 89.94 89 THR A CA 1
ATOM 658 C C . THR A 1 89 ? -6.946 -2.180 17.067 1.00 89.94 89 THR A C 1
ATOM 660 O O . THR A 1 89 ? -6.649 -2.656 15.973 1.00 89.94 89 THR A O 1
ATOM 663 N N . ILE A 1 90 ? -6.587 -0.944 17.438 1.00 89.50 90 ILE A N 1
ATOM 664 C CA . ILE A 1 90 ? -5.828 -0.041 16.557 1.00 89.50 90 ILE A CA 1
ATOM 665 C C . ILE A 1 90 ? -4.538 -0.713 16.088 1.00 89.50 90 ILE A C 1
ATOM 667 O O . ILE A 1 90 ? -4.248 -0.709 14.895 1.00 89.50 90 ILE A O 1
ATOM 671 N N . ALA A 1 91 ? -3.781 -1.327 17.002 1.00 92.00 91 ALA A N 1
ATOM 672 C CA . ALA A 1 91 ? -2.527 -1.992 16.658 1.00 92.00 91 ALA A CA 1
ATOM 673 C C . ALA A 1 91 ? -2.728 -3.114 15.623 1.00 92.00 91 ALA A C 1
ATOM 675 O O . ALA A 1 91 ? -1.940 -3.241 14.687 1.00 92.00 91 ALA A O 1
ATOM 676 N N . LYS A 1 92 ? -3.807 -3.898 15.752 1.00 93.31 92 LYS A N 1
ATOM 677 C CA . LYS A 1 92 ? -4.157 -4.951 14.785 1.00 93.31 92 LYS A CA 1
ATOM 678 C C . LYS A 1 92 ? -4.532 -4.376 13.422 1.00 93.31 92 LYS A C 1
ATOM 680 O O . LYS A 1 92 ? -4.065 -4.892 12.412 1.00 93.31 92 LYS A O 1
ATOM 685 N N . ILE A 1 93 ? -5.342 -3.317 13.387 1.00 93.75 93 ILE A N 1
ATOM 686 C CA . ILE A 1 93 ? -5.752 -2.672 12.130 1.00 93.75 93 ILE A CA 1
ATOM 687 C C . ILE A 1 93 ? -4.544 -2.033 11.442 1.00 93.75 93 ILE A C 1
ATOM 689 O O . ILE A 1 93 ? -4.372 -2.185 10.238 1.00 93.75 93 ILE A O 1
ATOM 693 N N . LEU A 1 94 ? -3.665 -1.381 12.204 1.00 94.31 94 LEU A N 1
ATOM 694 C CA . LEU A 1 94 ? -2.423 -0.816 11.688 1.00 94.31 94 LEU A CA 1
ATOM 695 C C . LEU A 1 94 ? -1.504 -1.902 11.114 1.00 94.31 94 LEU A C 1
ATOM 697 O O . LEU A 1 94 ? -1.002 -1.768 10.001 1.00 94.31 94 LEU A O 1
ATOM 701 N N . ALA A 1 95 ? -1.307 -3.007 11.836 1.00 94.94 95 ALA A N 1
ATOM 702 C CA . ALA A 1 95 ? -0.545 -4.139 11.315 1.00 94.94 95 ALA A CA 1
ATOM 703 C C . ALA A 1 95 ? -1.176 -4.689 10.026 1.00 94.94 95 ALA A C 1
ATOM 705 O O . ALA A 1 95 ? -0.473 -4.994 9.061 1.00 94.94 95 ALA A O 1
ATOM 706 N N . PHE A 1 96 ? -2.507 -4.759 9.978 1.00 94.69 96 PHE A N 1
ATOM 707 C CA . PHE A 1 96 ? -3.235 -5.175 8.789 1.00 94.69 96 PHE A CA 1
ATOM 708 C C . PHE A 1 96 ? -3.064 -4.196 7.621 1.00 94.69 96 PHE A C 1
ATOM 710 O O . PHE A 1 96 ? -2.881 -4.650 6.495 1.00 94.69 96 PHE A O 1
ATOM 717 N N . SER A 1 97 ? -3.045 -2.880 7.853 1.00 95.56 97 SER A N 1
ATOM 718 C CA . SER A 1 97 ? -2.825 -1.895 6.786 1.00 95.56 97 SER A CA 1
ATOM 719 C C . SER A 1 97 ? -1.419 -1.986 6.193 1.00 95.56 97 SER A C 1
ATOM 721 O O . SER A 1 97 ? -1.267 -1.894 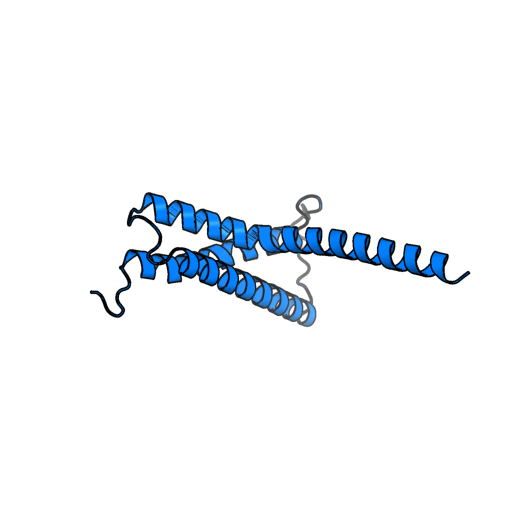4.974 1.00 95.56 97 SER A O 1
ATOM 723 N N . ILE A 1 98 ? -0.406 -2.273 7.018 1.00 95.88 98 ILE A N 1
ATOM 724 C CA . ILE A 1 98 ? 0.960 -2.564 6.558 1.00 95.88 98 ILE A CA 1
ATOM 725 C C . ILE A 1 98 ? 0.973 -3.824 5.690 1.00 95.88 98 ILE A C 1
ATOM 727 O O . ILE A 1 98 ? 1.497 -3.811 4.575 1.00 95.88 98 ILE A O 1
ATOM 731 N N . LEU A 1 99 ? 0.367 -4.912 6.168 1.00 94.94 99 LEU A N 1
ATOM 732 C CA . LEU A 1 99 ? 0.298 -6.161 5.409 1.00 94.94 99 LEU A CA 1
ATOM 733 C C . LEU A 1 99 ? -0.460 -5.986 4.093 1.00 94.94 99 LEU A C 1
ATOM 735 O O . LEU A 1 99 ? -0.019 -6.500 3.069 1.00 94.94 99 LEU A O 1
ATOM 739 N N . ALA A 1 100 ? -1.559 -5.236 4.096 1.00 92.88 100 ALA A N 1
ATOM 740 C CA . ALA A 1 100 ? -2.348 -4.957 2.907 1.00 92.88 100 ALA A CA 1
ATOM 741 C C . ALA A 1 100 ? -1.549 -4.136 1.884 1.00 92.88 100 ALA A C 1
ATOM 743 O O . ALA A 1 100 ? -1.491 -4.516 0.715 1.00 92.88 100 ALA A O 1
ATOM 744 N N . GLY A 1 101 ? -0.863 -3.073 2.324 1.00 92.38 101 GLY A N 1
ATOM 745 C CA . GLY A 1 101 ? 0.024 -2.281 1.466 1.00 92.38 101 GLY A CA 1
ATOM 746 C C . GLY A 1 101 ? 1.161 -3.110 0.861 1.00 92.38 101 GLY A C 1
ATOM 747 O O . GLY A 1 101 ? 1.504 -2.936 -0.307 1.00 92.38 101 GLY A O 1
ATOM 748 N N . TYR A 1 102 ? 1.706 -4.062 1.623 1.00 93.00 102 TYR A N 1
ATOM 749 C CA . TYR A 1 102 ? 2.736 -4.983 1.144 1.00 93.00 102 TYR A CA 1
ATOM 750 C C . TYR A 1 102 ? 2.189 -6.048 0.179 1.00 93.00 102 TYR A C 1
ATOM 752 O O . TYR A 1 102 ? 2.819 -6.361 -0.827 1.00 93.00 102 TYR A O 1
ATOM 760 N N . ALA A 1 103 ? 1.034 -6.644 0.477 1.00 91.56 103 ALA A N 1
ATOM 761 C CA . ALA A 1 103 ? 0.521 -7.812 -0.236 1.00 91.56 103 ALA A CA 1
ATOM 762 C C . ALA A 1 103 ? -0.294 -7.468 -1.489 1.00 91.56 103 ALA A C 1
ATOM 764 O O . ALA A 1 103 ? -0.327 -8.279 -2.418 1.00 91.56 103 ALA A O 1
ATOM 765 N N . ALA A 1 104 ? -0.926 -6.289 -1.546 1.00 86.81 104 ALA A N 1
ATOM 766 C CA . ALA A 1 104 ? -1.815 -5.896 -2.642 1.00 86.81 104 ALA A CA 1
ATOM 767 C C . ALA A 1 104 ? -1.217 -6.124 -4.046 1.00 86.81 104 ALA A C 1
ATOM 769 O O . ALA A 1 104 ? -1.888 -6.746 -4.872 1.00 86.81 104 ALA A O 1
ATOM 770 N N . PRO A 1 105 ? 0.051 -5.769 -4.332 1.00 82.19 105 PRO A N 1
ATOM 771 C CA . PRO A 1 105 ? 0.611 -5.983 -5.664 1.00 82.19 105 PRO A CA 1
ATOM 772 C C . PRO A 1 105 ? 0.786 -7.456 -6.037 1.00 82.19 105 PRO A C 1
ATOM 774 O O . PRO A 1 105 ? 0.576 -7.830 -7.189 1.00 82.19 105 PRO A O 1
ATOM 777 N N . LYS A 1 106 ? 1.144 -8.306 -5.067 1.00 85.25 106 LYS A N 1
ATOM 778 C CA . LYS A 1 106 ? 1.268 -9.754 -5.284 1.00 85.25 106 LYS A CA 1
ATOM 779 C C . LYS A 1 106 ? -0.092 -10.372 -5.592 1.00 85.25 106 LYS A C 1
ATOM 781 O O . LYS A 1 106 ? -0.188 -11.251 -6.446 1.00 85.25 106 LYS A O 1
ATOM 786 N N . ILE A 1 107 ? -1.134 -9.894 -4.912 1.00 88.12 107 ILE A N 1
ATOM 787 C CA . ILE A 1 107 ? -2.511 -10.342 -5.123 1.00 88.12 107 ILE A CA 1
ATOM 788 C C . ILE A 1 107 ? -2.996 -9.925 -6.514 1.00 88.12 107 ILE A C 1
ATOM 790 O O . ILE A 1 107 ? -3.498 -10.778 -7.243 1.00 88.12 107 ILE A O 1
ATOM 794 N N . TRP A 1 108 ? -2.796 -8.669 -6.922 1.00 86.06 108 TRP A N 1
ATOM 795 C CA . TRP A 1 108 ? -3.181 -8.212 -8.264 1.00 86.06 108 TRP A CA 1
ATOM 796 C C . TRP A 1 108 ? -2.446 -8.973 -9.369 1.00 86.06 108 TRP A C 1
ATOM 798 O O . TRP A 1 108 ? -3.089 -9.503 -10.268 1.00 86.06 108 TRP A O 1
ATOM 808 N N . ALA A 1 109 ? -1.130 -9.170 -9.242 1.00 86.88 109 ALA A N 1
ATOM 809 C CA . ALA A 1 109 ? -0.364 -9.950 -10.216 1.00 86.88 109 ALA A CA 1
ATOM 810 C C . ALA A 1 109 ? -0.835 -11.416 -10.325 1.00 86.88 109 ALA A C 1
ATOM 812 O O . ALA A 1 109 ? -0.749 -12.030 -11.391 1.00 86.88 109 ALA A O 1
ATOM 813 N N . ALA A 1 110 ? -1.318 -12.008 -9.229 1.00 89.38 110 ALA A N 1
ATOM 814 C CA . ALA A 1 110 ? -1.917 -13.340 -9.257 1.00 89.38 110 ALA A CA 1
ATOM 815 C C . ALA A 1 110 ? -3.299 -13.336 -9.934 1.00 89.38 110 ALA A C 1
ATOM 817 O O . ALA A 1 110 ? -3.604 -14.256 -10.694 1.00 89.38 110 ALA A O 1
ATOM 818 N N . GLN A 1 111 ? -4.117 -12.309 -9.689 1.00 89.81 111 GLN A N 1
ATOM 819 C CA . GLN A 1 111 ? -5.429 -12.152 -10.321 1.00 89.81 111 GLN A CA 1
ATOM 820 C C . GLN A 1 111 ? -5.315 -11.963 -11.834 1.00 89.81 111 GLN A C 1
ATOM 822 O O . GLN A 1 111 ? -6.020 -12.658 -12.566 1.00 89.81 111 GLN A O 1
ATOM 827 N N . ASP A 1 112 ? -4.385 -11.128 -12.300 1.00 89.88 112 ASP A N 1
ATOM 828 C CA . ASP A 1 112 ? -4.153 -10.894 -13.730 1.00 89.88 112 ASP A CA 1
ATOM 829 C C . ASP A 1 112 ? -3.864 -12.209 -14.467 1.00 89.88 112 ASP A C 1
ATOM 831 O O . ASP A 1 112 ? -4.506 -12.528 -15.466 1.00 89.88 112 ASP A O 1
ATOM 835 N N . LYS A 1 113 ? -3.002 -13.066 -13.900 1.00 91.50 113 LYS A N 1
ATOM 836 C CA . LYS A 1 113 ? -2.706 -14.396 -14.466 1.00 91.50 113 LYS A CA 1
ATOM 837 C C . LYS A 1 113 ? -3.940 -15.294 -14.565 1.00 91.50 113 LYS A C 1
ATOM 839 O O . LYS A 1 113 ? -4.077 -16.055 -15.524 1.00 91.50 113 LYS A O 1
ATOM 844 N N . ILE A 1 114 ? -4.823 -15.247 -13.567 1.00 92.44 114 ILE A N 1
ATOM 845 C CA . ILE A 1 114 ? -6.057 -16.044 -13.552 1.00 92.44 114 ILE A CA 1
ATOM 846 C C . ILE A 1 114 ? -7.029 -15.533 -14.619 1.00 92.44 114 ILE A C 1
ATOM 848 O O . ILE A 1 114 ? -7.633 -16.341 -15.331 1.00 92.44 114 ILE A O 1
ATOM 852 N N . VAL A 1 115 ? -7.182 -14.213 -14.740 1.00 93.62 115 VAL A N 1
ATOM 853 C CA . VAL A 1 115 ? -8.047 -13.579 -15.744 1.00 93.62 115 VAL A CA 1
ATOM 854 C C . VAL A 1 115 ? -7.536 -13.883 -17.153 1.00 93.62 115 VAL A C 1
ATOM 856 O O . VAL A 1 115 ? -8.310 -14.361 -17.982 1.00 93.62 115 VAL A O 1
ATOM 859 N N . ASP A 1 116 ? -6.233 -13.751 -17.396 1.00 93.62 116 ASP A N 1
ATOM 860 C CA . ASP A 1 116 ? -5.601 -14.085 -18.676 1.00 93.62 116 ASP A CA 1
ATOM 861 C C . ASP A 1 116 ? -5.801 -15.553 -19.062 1.00 93.62 116 ASP A C 1
ATOM 863 O O . ASP A 1 116 ? -6.113 -15.877 -20.213 1.00 93.62 116 ASP A O 1
ATOM 867 N N . ALA A 1 117 ? -5.652 -16.470 -18.102 1.00 92.12 117 ALA A N 1
ATOM 868 C CA . ALA A 1 117 ? -5.881 -17.891 -18.336 1.00 92.12 117 ALA A CA 1
ATOM 869 C C . ALA A 1 117 ? -7.343 -18.180 -18.717 1.00 92.12 117 ALA A C 1
ATOM 871 O O . ALA A 1 117 ? -7.600 -19.009 -19.594 1.00 92.12 117 ALA A O 1
ATOM 872 N N . LYS A 1 118 ? -8.306 -17.490 -18.091 1.00 92.75 118 LYS A N 1
ATOM 873 C CA . LYS A 1 118 ? -9.730 -17.608 -18.440 1.00 92.75 118 LYS A CA 1
ATOM 874 C C . LYS A 1 118 ? -10.024 -17.033 -19.825 1.00 92.75 118 LYS A C 1
ATOM 876 O O . LYS A 1 118 ? -10.701 -17.696 -20.608 1.00 92.75 118 LYS A O 1
ATOM 881 N N . LEU A 1 119 ? -9.476 -15.865 -20.159 1.00 93.19 119 LEU A N 1
ATOM 882 C CA . LEU A 1 119 ? -9.640 -15.242 -21.476 1.00 93.19 119 LEU A CA 1
ATOM 883 C C . LEU A 1 119 ? -9.108 -16.140 -22.598 1.00 93.19 119 LEU A C 1
ATOM 885 O O . LEU A 1 119 ? -9.798 -16.355 -23.593 1.00 93.19 119 LEU A O 1
ATOM 889 N N . LYS A 1 120 ? -7.927 -16.744 -22.417 1.00 93.12 120 LYS A N 1
ATOM 890 C CA . LYS A 1 120 ? -7.357 -17.689 -23.393 1.00 93.12 120 LYS A CA 1
ATO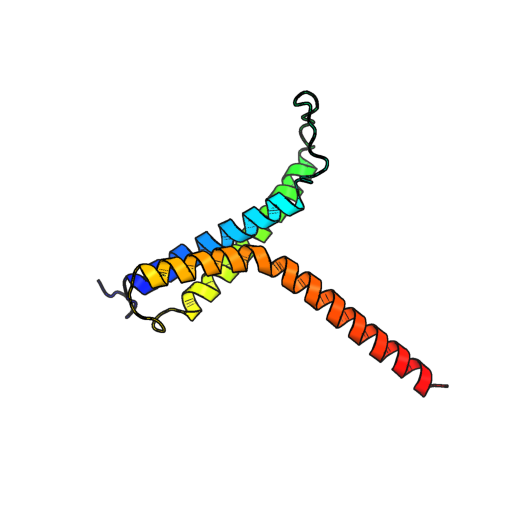M 891 C C . LYS A 1 120 ? -8.253 -18.906 -23.627 1.00 93.12 120 LYS A C 1
ATOM 893 O O . LYS A 1 120 ? -8.409 -19.318 -24.772 1.00 93.12 120 LYS A O 1
ATOM 898 N N . LYS A 1 121 ? -8.871 -19.455 -22.575 1.00 91.88 121 LYS A N 1
ATOM 899 C CA . LYS A 1 121 ? -9.821 -20.574 -22.702 1.00 91.88 121 LYS A CA 1
ATOM 900 C C . LYS A 1 121 ? -11.074 -20.183 -23.488 1.00 91.88 121 LYS A C 1
ATOM 902 O O . LYS A 1 121 ? -11.489 -20.937 -24.359 1.00 91.88 121 LYS A O 1
ATOM 907 N N . ILE A 1 122 ? -11.638 -19.003 -23.219 1.00 92.56 122 ILE A N 1
ATOM 908 C CA . ILE A 1 122 ? -12.822 -18.495 -23.934 1.00 92.56 122 ILE A CA 1
ATOM 909 C C . ILE A 1 122 ? -12.506 -18.277 -25.421 1.00 92.56 122 ILE A C 1
ATOM 911 O O . ILE A 1 122 ? -13.273 -18.691 -26.286 1.00 92.56 122 ILE A O 1
ATOM 915 N N . LEU A 1 123 ? -11.351 -17.681 -25.735 1.00 91.06 123 LEU A N 1
ATOM 916 C CA . LEU A 1 123 ? -10.926 -17.444 -27.118 1.00 91.06 123 LEU A CA 1
ATOM 917 C C . LEU A 1 123 ? -10.601 -18.739 -27.877 1.00 91.06 123 LEU A C 1
ATOM 919 O O . LEU A 1 123 ? -10.839 -18.805 -29.081 1.00 91.06 123 LEU A O 1
ATOM 923 N N . ALA A 1 124 ? -10.067 -19.756 -27.195 1.00 85.56 124 ALA A N 1
ATOM 924 C CA . ALA A 1 124 ? -9.821 -21.070 -27.787 1.00 85.56 124 ALA A CA 1
ATOM 925 C C . ALA A 1 124 ? -11.136 -21.801 -28.105 1.00 85.56 124 ALA A C 1
ATOM 927 O O . ALA A 1 124 ? -11.314 -22.243 -29.235 1.00 85.56 124 ALA A O 1
ATOM 928 N N . GLY A 1 125 ? -12.088 -21.831 -27.164 1.00 76.56 125 GLY A N 1
ATOM 929 C CA . GLY A 1 125 ? -13.406 -22.440 -27.391 1.00 76.56 125 GLY A CA 1
ATOM 930 C C . GLY A 1 125 ? -14.236 -21.718 -28.460 1.00 76.56 125 GLY A C 1
ATOM 931 O O . GLY A 1 125 ? -14.938 -22.353 -29.234 1.00 76.56 125 GLY A O 1
ATOM 932 N N . SER A 1 126 ? -14.100 -20.392 -28.588 1.00 65.62 126 SER A N 1
ATOM 933 C CA . SER A 1 126 ? -14.792 -19.622 -29.634 1.00 65.62 126 SER A CA 1
ATOM 934 C C . SER A 1 126 ? -14.246 -19.856 -31.052 1.00 65.62 126 SER A C 1
ATOM 936 O O . SER A 1 126 ? -14.919 -19.485 -32.016 1.00 65.62 126 SER A O 1
ATOM 938 N N . LYS A 1 127 ? -13.039 -20.422 -31.205 1.00 59.41 127 LYS A N 1
ATOM 939 C CA . LYS A 1 127 ? -12.482 -20.791 -32.518 1.00 59.41 127 LYS A CA 1
ATOM 940 C C . LYS A 1 127 ? -12.966 -22.157 -33.009 1.00 59.41 127 LYS A C 1
ATOM 942 O O . LYS A 1 127 ? -13.028 -22.344 -34.219 1.00 59.41 127 LYS A O 1
ATOM 947 N N . GLU A 1 128 ? -13.317 -23.073 -32.111 1.00 57.66 128 GLU A N 1
ATOM 948 C CA . GLU A 1 128 ? -13.822 -24.403 -32.484 1.00 57.66 128 GLU A CA 1
ATOM 949 C C . GLU A 1 128 ? -15.273 -24.359 -32.994 1.00 57.66 128 GLU A C 1
ATOM 951 O O . GLU A 1 128 ? -15.618 -25.131 -33.874 1.00 57.66 128 GLU A O 1
ATOM 956 N N . ASP A 1 129 ? -16.088 -23.398 -32.548 1.00 54.69 129 ASP A N 1
ATOM 957 C CA . ASP A 1 129 ? -17.512 -23.263 -32.926 1.00 54.69 129 ASP A CA 1
ATOM 958 C C . ASP A 1 129 ? -17.752 -22.529 -34.271 1.00 54.69 129 ASP A C 1
ATOM 960 O O . ASP A 1 129 ? -18.876 -22.196 -34.639 1.00 54.69 129 ASP A O 1
ATOM 964 N N . LYS A 1 130 ? -16.681 -22.196 -35.007 1.00 52.72 130 LYS A N 1
ATOM 965 C CA . LYS A 1 130 ? -16.746 -21.508 -36.317 1.00 52.72 130 LYS A CA 1
ATOM 966 C C . LYS A 1 130 ? -16.156 -22.317 -37.478 1.00 52.72 130 LYS A C 1
ATOM 968 O O . LYS A 1 130 ? -15.977 -21.750 -38.558 1.00 52.72 130 LYS A O 1
ATOM 973 N N . THR A 1 131 ? -15.847 -23.594 -37.261 1.00 46.19 131 THR A N 1
ATOM 974 C CA . THR A 1 131 ? -15.380 -24.526 -38.304 1.00 46.19 131 THR A CA 1
ATOM 975 C C . THR A 1 131 ? -16.394 -25.642 -38.469 1.00 46.19 131 THR A C 1
ATOM 977 O O . THR A 1 131 ? -16.662 -26.010 -39.631 1.00 46.19 131 THR A O 1
#

Sequence (131 aa):
MEILGLSQFDLALIILCPIGGVIGSFAHAIIDTIDPISSPKDEKQAVFASKELQEKRGAWLGLRCTLGAILGLVLGLYFVGAIQENSATIAKILAFSILAGYAAPKIWAAQDKIVDAKLKKILAGSKEDKT

Radius of gyration: 21.14 Å; Cα contacts (8 Å, |Δi|>4): 124; chains: 1; bounding box: 53×42×61 Å

Mean predicted aligned error: 9.52 Å

Solvent-accessible surface area (backbone atoms only — not comparable to full-atom values): 7132 Å² total; per-residu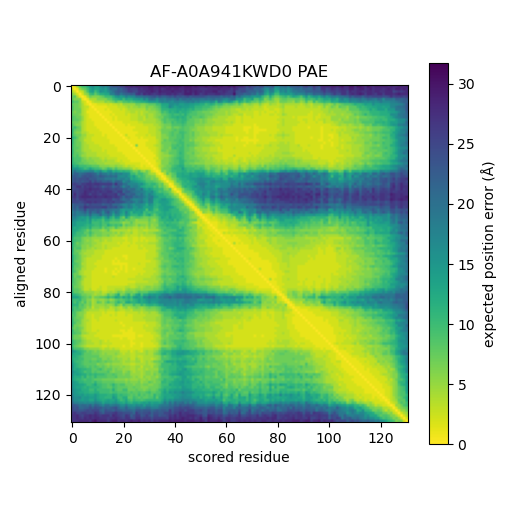e (Å²): 135,69,88,77,87,47,49,75,61,36,55,47,31,49,55,46,12,15,52,23,0,22,54,15,20,46,56,37,52,48,60,76,71,46,56,87,87,72,58,77,89,55,81,91,69,76,72,78,74,56,70,72,60,48,50,54,51,50,52,53,51,49,54,42,29,50,51,9,27,50,53,4,32,54,53,18,59,69,46,45,91,70,62,75,91,42,72,72,49,52,53,52,52,31,53,46,18,19,51,46,24,37,44,48,63,62,52,50,58,52,48,52,55,53,52,52,55,50,50,54,51,54,58,54,57,61,56,65,81,75,115

Secondary structure (DSSP, 8-state):
--SSS--HHHHHHHHHHHHHHHHHHHHHHHHHHS-TTT--S-GGG--PPPHHHHHHHHHHHHHHHHHHHHHHHHHHHHHTTTS---HHHHHHHHHHHHHHHHHHHHHHHHHHHHHHHHHHHHHHHHHHTT-